Protein AF-A0AA35WPS7-F1 (afdb_monomer)

pLDDT: mean 70.86, std 24.48, range [28.06, 95.25]

InterPro domains:
  IPR002649 tRNA (guanine-N1-)-methyltransferase TrmD [PTHR46417] (1-77)
  IPR01600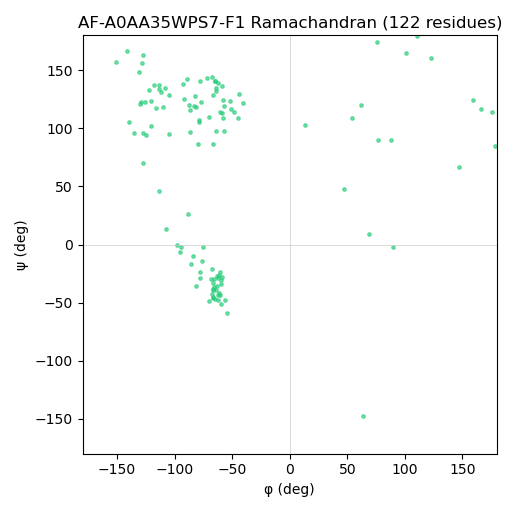9 tRNA methyltransferase TRMD/TRM10-type domain [PF01746] (1-74)
  IPR029026 tRNA (guanine-N1-)-methyltransferase, N-terminal [G3DSA:3.40.1280.10] (1-116)
  IPR029028 Alpha/beta knot methyltransferases [SSF75217] (1-77)

Organism: Geodia barretti (NCBI:txid519541)

Structure (mmCIF, N/CA/C/O backbone):
data_AF-A0AA35WPS7-F1
#
_entry.id   AF-A0AA35WPS7-F1
#
loop_
_atom_site.group_PDB
_atom_site.id
_atom_site.type_symbol
_atom_site.label_atom_id
_atom_site.label_alt_id
_atom_site.label_comp_id
_atom_site.label_asym_id
_atom_site.label_entity_id
_atom_site.label_seq_id
_atom_site.pdbx_PDB_ins_code
_atom_site.Cartn_x
_atom_site.Cartn_y
_atom_site.Cartn_z
_atom_site.occupancy
_atom_site.B_iso_or_equiv
_atom_site.auth_seq_id
_atom_site.auth_comp_id
_atom_site.auth_asym_id
_atom_site.auth_atom_id
_atom_site.pdbx_PDB_model_num
ATOM 1 N N . MET A 1 1 ? -14.347 9.547 10.199 1.00 84.25 1 MET A N 1
ATOM 2 C CA . MET A 1 1 ? -13.173 9.760 9.319 1.00 84.25 1 MET A CA 1
ATOM 3 C C . MET A 1 1 ? -12.760 8.416 8.733 1.00 84.25 1 MET A C 1
ATOM 5 O O . MET A 1 1 ? -12.781 7.440 9.474 1.00 84.25 1 MET A O 1
ATOM 9 N N . ARG A 1 2 ? -12.434 8.347 7.435 1.00 85.81 2 ARG A N 1
ATOM 10 C CA . ARG A 1 2 ? -11.969 7.123 6.756 1.00 85.81 2 ARG A CA 1
ATOM 11 C C . ARG A 1 2 ? -10.511 7.298 6.329 1.00 85.81 2 ARG A C 1
ATOM 13 O O . ARG A 1 2 ? -10.178 8.354 5.797 1.00 85.81 2 ARG A O 1
ATOM 20 N N . VAL A 1 3 ? -9.683 6.291 6.588 1.00 89.31 3 VAL A N 1
ATOM 21 C CA . VAL A 1 3 ? -8.262 6.244 6.228 1.00 89.31 3 VAL A CA 1
ATOM 22 C C . VAL A 1 3 ? -7.989 4.920 5.524 1.00 89.31 3 VAL A C 1
ATOM 24 O O . VAL A 1 3 ? -8.207 3.857 6.099 1.00 89.31 3 VAL A O 1
ATOM 27 N N . ASP A 1 4 ? -7.511 4.997 4.289 1.00 91.19 4 ASP A N 1
ATOM 28 C CA . ASP A 1 4 ? -7.099 3.847 3.488 1.00 91.19 4 ASP A CA 1
ATOM 29 C C . ASP A 1 4 ? -5.564 3.801 3.456 1.00 91.19 4 ASP A C 1
ATOM 31 O O . ASP A 1 4 ? -4.917 4.811 3.178 1.00 91.19 4 ASP A O 1
ATOM 35 N N . ILE A 1 5 ? -4.977 2.649 3.784 1.00 91.38 5 ILE A N 1
ATOM 36 C CA . ILE A 1 5 ? -3.523 2.455 3.856 1.00 91.38 5 ILE A CA 1
ATOM 37 C C . ILE A 1 5 ? -3.114 1.442 2.797 1.00 91.38 5 ILE A C 1
ATOM 39 O O . ILE A 1 5 ? -3.509 0.279 2.865 1.00 91.38 5 ILE A O 1
ATOM 43 N N . LEU A 1 6 ? -2.293 1.881 1.845 1.00 92.50 6 LEU A N 1
ATOM 44 C CA . LEU A 1 6 ? -1.684 1.023 0.833 1.00 92.50 6 LEU A CA 1
ATOM 45 C C . LEU A 1 6 ? -0.319 0.544 1.339 1.00 92.50 6 LEU A C 1
ATOM 47 O O . LEU A 1 6 ? 0.520 1.358 1.726 1.00 92.50 6 LEU A O 1
ATOM 51 N N . SER A 1 7 ? -0.092 -0.768 1.369 1.00 92.38 7 SER A N 1
ATOM 52 C CA . SER A 1 7 ? 1.175 -1.341 1.832 1.00 92.38 7 SER A CA 1
ATOM 53 C C . SER A 1 7 ? 1.485 -2.678 1.165 1.00 92.38 7 SER A C 1
ATOM 55 O O . SER A 1 7 ? 0.587 -3.393 0.734 1.00 92.38 7 SER A O 1
ATOM 57 N N . LEU A 1 8 ? 2.765 -3.050 1.129 1.00 91.25 8 LEU A N 1
ATOM 58 C CA . LEU A 1 8 ? 3.205 -4.403 0.770 1.00 91.25 8 LEU A CA 1
ATOM 59 C C . LEU A 1 8 ? 3.018 -5.402 1.920 1.00 91.25 8 LEU A C 1
ATOM 61 O O . LEU A 1 8 ? 2.892 -6.598 1.685 1.00 91.25 8 LEU A O 1
ATOM 65 N N . LEU A 1 9 ? 2.979 -4.918 3.166 1.00 90.31 9 LEU A N 1
ATOM 66 C CA . LEU A 1 9 ? 2.926 -5.741 4.375 1.00 90.31 9 LEU A CA 1
ATOM 67 C C . LEU A 1 9 ? 1.753 -5.304 5.265 1.00 90.31 9 LEU A C 1
ATOM 69 O O . LEU A 1 9 ? 1.956 -4.751 6.349 1.00 90.31 9 LEU A O 1
ATOM 73 N N . PRO A 1 10 ? 0.500 -5.554 4.845 1.00 89.81 10 PRO A N 1
ATOM 74 C CA . PRO A 1 10 ? -0.676 -5.116 5.597 1.00 89.81 10 PRO A CA 1
ATOM 75 C C . PRO A 1 10 ? -0.758 -5.735 7.003 1.00 89.81 10 PRO A C 1
ATOM 77 O O . PRO A 1 10 ? -1.328 -5.127 7.907 1.00 89.81 10 PRO A O 1
ATOM 80 N N . GLY A 1 11 ? -0.169 -6.921 7.209 1.00 89.38 11 GLY A N 1
ATOM 81 C CA . GLY A 1 11 ? -0.187 -7.627 8.494 1.00 89.38 11 GLY A CA 1
ATOM 82 C C . GLY A 1 11 ? 0.496 -6.868 9.635 1.00 89.38 11 GLY A C 1
ATOM 83 O O . GLY A 1 11 ? 0.059 -6.981 10.778 1.00 89.38 11 GLY A O 1
ATOM 84 N N . MET A 1 12 ? 1.493 -6.032 9.328 1.00 88.69 12 MET A N 1
ATOM 85 C CA . MET A 1 12 ? 2.236 -5.253 10.326 1.00 88.69 12 MET A CA 1
ATOM 86 C C . MET A 1 12 ? 1.347 -4.249 11.074 1.00 88.69 12 MET A C 1
ATOM 88 O O . MET A 1 12 ? 1.600 -3.910 12.226 1.00 88.69 12 MET A O 1
ATOM 92 N N . PHE A 1 13 ? 0.271 -3.784 10.441 1.00 89.00 13 PHE A N 1
ATOM 93 C CA . PHE A 1 13 ? -0.591 -2.762 11.025 1.00 89.00 13 PHE A CA 1
ATOM 94 C C . PHE A 1 13 ? -1.653 -3.314 11.978 1.00 89.00 13 PHE A C 1
ATOM 96 O O . PHE A 1 13 ? -2.307 -2.538 12.674 1.00 89.00 13 PHE A O 1
ATOM 103 N N . ARG A 1 14 ? -1.838 -4.638 12.032 1.00 85.94 14 ARG A N 1
ATOM 104 C CA . ARG A 1 14 ? -2.899 -5.260 12.831 1.00 85.94 14 ARG A CA 1
ATOM 105 C C . ARG A 1 14 ? -2.766 -4.913 14.313 1.00 85.94 14 ARG A C 1
ATOM 107 O O . ARG A 1 14 ? -3.701 -4.377 14.899 1.00 85.94 14 ARG A O 1
ATOM 114 N N . GLU A 1 15 ? -1.581 -5.119 14.880 1.00 87.75 15 GLU A N 1
ATOM 115 C CA . GLU A 1 15 ? -1.317 -4.822 16.292 1.00 87.75 15 GLU A CA 1
ATOM 116 C C . GLU A 1 15 ? -1.444 -3.323 16.593 1.00 87.75 15 GLU A C 1
ATOM 118 O O . GLU A 1 15 ? -2.042 -2.926 17.592 1.00 87.75 15 GLU A O 1
ATOM 123 N N . VAL A 1 16 ? -0.975 -2.465 15.682 1.00 88.31 16 VAL A N 1
ATOM 124 C CA . VAL A 1 16 ? -1.065 -1.004 15.835 1.00 88.31 16 VAL A CA 1
ATOM 125 C C . VAL A 1 16 ? -2.521 -0.536 15.955 1.00 88.31 16 VAL A C 1
ATOM 127 O O . VAL A 1 16 ? -2.811 0.414 16.685 1.00 88.31 16 VAL A O 1
ATOM 130 N N . PHE A 1 17 ? -3.462 -1.201 15.279 1.00 89.81 17 PHE A N 1
ATOM 131 C CA . PHE A 1 17 ? -4.879 -0.833 15.332 1.00 89.81 17 PHE A CA 1
ATOM 132 C C . PHE A 1 17 ? -5.654 -1.445 16.499 1.00 89.81 17 PHE A C 1
ATOM 134 O O . PHE A 1 17 ? -6.740 -0.948 16.816 1.00 89.81 17 PHE A O 1
ATOM 141 N N . ASP A 1 18 ? -5.112 -2.482 17.134 1.00 88.38 18 ASP A N 1
ATOM 142 C CA . ASP A 1 18 ? -5.761 -3.223 18.219 1.00 88.38 18 ASP A CA 1
ATOM 143 C C . ASP A 1 18 ? -5.360 -2.710 19.616 1.00 88.38 18 ASP A C 1
ATOM 145 O O . ASP A 1 18 ? -5.923 -3.125 20.639 1.00 88.38 18 ASP A O 1
ATOM 149 N N . HIS A 1 19 ? -4.463 -1.721 19.677 1.00 90.56 19 HIS A N 1
ATOM 150 C CA . HIS A 1 19 ? -3.988 -1.121 20.920 1.00 90.56 19 HIS A CA 1
ATOM 151 C C . HIS A 1 19 ? -4.107 0.415 20.947 1.00 90.56 19 HIS A C 1
ATOM 153 O O . HIS A 1 19 ? -4.306 1.099 19.941 1.00 90.56 19 HIS A O 1
ATOM 159 N N . GLY A 1 20 ? -4.032 0.971 22.159 1.00 91.62 20 GLY A N 1
ATOM 160 C CA . GLY A 1 20 ? -3.941 2.413 22.392 1.00 91.62 20 GLY A CA 1
ATOM 161 C C . GLY A 1 20 ? -5.154 3.240 21.944 1.00 91.62 20 GLY A C 1
ATOM 162 O O . GLY A 1 20 ? -6.312 2.818 22.022 1.00 91.62 20 GLY A O 1
ATOM 163 N N . ILE A 1 21 ? -4.872 4.475 21.520 1.00 91.12 21 ILE A N 1
ATOM 164 C CA . ILE A 1 21 ? -5.883 5.463 21.118 1.00 91.12 21 ILE A CA 1
ATOM 165 C C . ILE A 1 21 ? -6.600 5.075 19.821 1.00 91.12 21 ILE A C 1
ATOM 167 O O . ILE A 1 21 ? -7.784 5.373 19.663 1.00 91.12 21 ILE A O 1
ATOM 171 N N . VAL A 1 22 ? -5.917 4.356 18.925 1.00 91.31 22 VAL A N 1
ATOM 172 C CA . VAL A 1 22 ? -6.471 3.939 17.633 1.00 91.31 22 VAL A CA 1
ATOM 173 C C . VAL A 1 22 ? -7.601 2.933 17.835 1.00 91.31 22 VAL A C 1
ATOM 175 O O . VAL A 1 22 ? -8.688 3.127 17.288 1.00 91.31 22 VAL A O 1
ATOM 178 N N . ARG A 1 23 ? -7.410 1.933 18.709 1.00 92.06 23 ARG A N 1
ATOM 179 C CA . ARG A 1 23 ? -8.483 1.002 19.086 1.00 92.06 23 ARG A CA 1
ATOM 180 C C . ARG A 1 23 ? -9.702 1.729 19.642 1.00 92.06 23 ARG A C 1
ATOM 182 O O . ARG A 1 23 ? -10.822 1.450 19.219 1.00 92.06 23 ARG A O 1
ATOM 189 N N . ARG A 1 24 ? -9.500 2.669 20.571 1.00 91.69 24 ARG A N 1
ATOM 190 C CA . ARG A 1 24 ? -10.606 3.437 21.172 1.00 91.69 24 ARG A CA 1
ATOM 191 C C . ARG A 1 24 ? -11.362 4.247 20.115 1.00 91.69 24 ARG A C 1
ATOM 193 O O . ARG A 1 24 ? -12.587 4.246 20.119 1.00 91.69 24 ARG A O 1
ATOM 200 N N . ALA A 1 25 ? -10.652 4.879 19.180 1.00 91.31 25 ALA A N 1
ATOM 201 C CA . ALA A 1 25 ? -11.261 5.640 18.090 1.00 91.31 25 ALA A CA 1
ATOM 202 C C . ALA A 1 25 ? -12.059 4.758 17.109 1.00 91.31 25 ALA A C 1
ATOM 204 O O . ALA A 1 25 ? -13.121 5.179 16.644 1.00 91.31 25 ALA A O 1
ATOM 205 N N . ARG A 1 26 ? -11.586 3.534 16.828 1.00 89.81 26 ARG A N 1
ATOM 206 C CA . ARG A 1 26 ? -12.321 2.536 16.029 1.00 89.81 26 ARG A CA 1
ATOM 207 C C . ARG A 1 26 ? -13.580 2.054 16.749 1.00 89.81 26 ARG A C 1
ATOM 209 O O . ARG A 1 26 ? -14.648 2.036 16.148 1.00 89.81 26 ARG A O 1
ATOM 216 N N . GLN A 1 27 ? -13.473 1.724 18.038 1.00 89.75 27 GLN A N 1
ATOM 217 C CA . GLN A 1 27 ? -14.611 1.296 18.863 1.00 89.75 27 GLN A CA 1
ATOM 218 C C . GLN A 1 27 ? -15.672 2.393 19.011 1.00 89.75 27 GLN A C 1
ATOM 220 O O . GLN A 1 27 ? -16.862 2.101 19.000 1.00 89.75 27 GLN A O 1
ATOM 225 N N . ALA A 1 28 ? -15.251 3.656 19.092 1.00 90.38 28 ALA A N 1
ATOM 226 C CA . ALA A 1 28 ? -16.147 4.808 19.120 1.00 90.38 28 ALA A CA 1
ATOM 227 C C . ALA A 1 28 ? -16.765 5.149 17.745 1.00 90.38 28 ALA A C 1
ATOM 229 O O . ALA A 1 28 ? -17.523 6.109 17.644 1.00 90.38 28 ALA A O 1
ATOM 230 N N . GLY A 1 29 ? -16.416 4.425 16.672 1.00 87.50 29 GLY A N 1
ATOM 231 C CA . GLY A 1 29 ? -16.924 4.676 15.317 1.00 87.50 29 GLY A CA 1
ATOM 232 C C . GLY A 1 29 ? -16.427 5.978 14.676 1.00 87.50 29 GLY A C 1
ATOM 233 O O . GLY A 1 29 ? -16.894 6.366 13.606 1.00 87.50 29 GLY A O 1
ATOM 234 N N . LEU A 1 30 ? -15.467 6.665 15.301 1.00 87.31 30 LEU A N 1
ATOM 235 C CA . LEU A 1 30 ? -14.923 7.935 14.810 1.00 87.31 30 LEU A CA 1
ATOM 236 C C . LEU A 1 30 ? -13.929 7.722 13.660 1.00 87.31 30 LEU A C 1
ATOM 238 O O . LEU A 1 30 ? -13.784 8.584 12.784 1.00 87.31 30 LEU A O 1
ATOM 242 N N . LEU A 1 31 ? -13.262 6.565 13.654 1.00 89.00 31 LEU A N 1
ATOM 243 C CA . LEU A 1 31 ? -12.194 6.222 12.725 1.00 89.00 31 LEU A CA 1
ATOM 244 C C . LEU A 1 31 ? -12.439 4.858 12.073 1.00 89.00 31 LEU A C 1
ATOM 246 O O . LEU A 1 31 ? -12.511 3.838 12.754 1.00 89.00 31 LEU A O 1
ATOM 250 N N . HIS A 1 32 ? -12.496 4.845 10.744 1.00 88.94 32 HIS A N 1
ATOM 251 C CA . HIS A 1 32 ? -12.499 3.630 9.940 1.00 88.94 32 HIS A CA 1
ATOM 252 C C . HIS A 1 32 ? -11.170 3.527 9.199 1.00 88.94 32 HIS A C 1
ATOM 254 O O . HIS A 1 32 ? -10.840 4.412 8.410 1.00 88.94 32 HIS A O 1
ATOM 260 N N . ILE A 1 33 ? -10.417 2.462 9.474 1.00 90.06 33 ILE A N 1
ATOM 261 C CA . ILE A 1 33 ? -9.154 2.165 8.797 1.00 90.06 33 ILE A CA 1
ATOM 262 C C . ILE A 1 33 ? -9.349 0.915 7.947 1.00 90.06 33 ILE A C 1
ATOM 264 O O . ILE A 1 33 ? -9.870 -0.080 8.455 1.00 90.06 33 ILE A O 1
ATOM 268 N N . GLU A 1 34 ? -8.939 0.982 6.687 1.00 89.38 34 GLU A N 1
ATOM 269 C CA . GLU A 1 34 ? -8.851 -0.159 5.777 1.00 89.38 34 GLU A CA 1
ATOM 270 C C . GLU A 1 34 ? -7.408 -0.282 5.274 1.00 89.38 34 GLU A C 1
ATOM 272 O O . GLU A 1 34 ? -6.783 0.712 4.899 1.00 89.38 34 GLU A O 1
ATOM 277 N N . THR A 1 35 ? -6.864 -1.498 5.305 1.00 91.50 35 THR A N 1
ATOM 278 C CA . THR A 1 35 ? -5.526 -1.809 4.795 1.00 91.50 35 THR A CA 1
ATOM 279 C C . THR A 1 35 ? -5.626 -2.618 3.517 1.00 91.50 35 THR A C 1
ATOM 281 O O . THR A 1 35 ? -6.368 -3.593 3.426 1.00 91.50 35 THR A O 1
ATOM 284 N N . HIS A 1 36 ? -4.827 -2.215 2.542 1.00 91.50 36 HIS A N 1
ATOM 285 C CA . HIS A 1 36 ? -4.869 -2.696 1.173 1.00 91.50 36 HIS A CA 1
ATOM 286 C C . HIS A 1 36 ? -3.479 -3.196 0.785 1.00 91.50 36 HIS A C 1
ATOM 288 O O . HIS A 1 36 ? -2.499 -2.453 0.882 1.00 91.50 36 HIS A O 1
ATOM 294 N N . ALA A 1 37 ? -3.388 -4.461 0.374 1.00 91.88 37 ALA A N 1
ATOM 295 C CA . ALA A 1 37 ? -2.134 -5.067 -0.063 1.00 91.88 37 ALA A CA 1
ATOM 296 C C . ALA A 1 37 ? -1.847 -4.692 -1.521 1.00 91.88 37 ALA A C 1
ATOM 298 O O . ALA A 1 37 ? -2.623 -5.064 -2.397 1.00 91.88 37 ALA A O 1
ATOM 299 N N . LEU A 1 38 ? -0.737 -4.002 -1.798 1.00 90.75 38 LEU A N 1
ATOM 300 C CA . LEU A 1 38 ? -0.384 -3.578 -3.164 1.00 90.75 38 LEU A CA 1
ATOM 301 C C . LEU A 1 38 ? -0.237 -4.758 -4.141 1.00 90.75 38 LEU A C 1
ATOM 303 O O . LEU A 1 38 ? -0.518 -4.613 -5.325 1.00 90.75 38 LEU A O 1
ATOM 307 N N . THR A 1 39 ? 0.130 -5.937 -3.637 1.00 88.31 39 THR A N 1
ATOM 308 C CA . THR A 1 39 ? 0.262 -7.176 -4.419 1.00 88.31 39 THR A CA 1
ATOM 309 C C . THR A 1 39 ? -1.045 -7.609 -5.088 1.00 88.31 39 THR A C 1
ATOM 311 O O . THR A 1 39 ?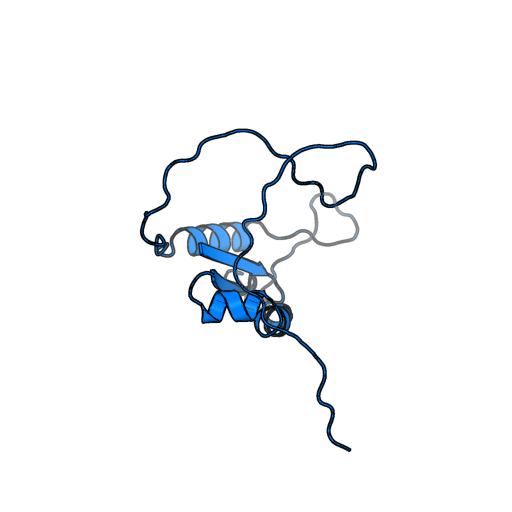 -1.009 -8.272 -6.120 1.00 88.31 39 THR A O 1
ATOM 314 N N . ASN A 1 40 ? -2.204 -7.191 -4.571 1.00 89.00 40 ASN A N 1
ATOM 315 C CA . ASN A 1 40 ? -3.505 -7.540 -5.149 1.00 89.00 40 ASN A CA 1
ATOM 316 C C . ASN A 1 40 ? -3.755 -6.902 -6.526 1.00 89.00 40 ASN A C 1
ATOM 318 O O . ASN A 1 40 ? -4.593 -7.403 -7.269 1.00 89.00 40 ASN A O 1
ATOM 322 N N . TRP A 1 41 ? -3.046 -5.817 -6.847 1.00 90.38 41 TRP A N 1
ATOM 323 C CA . TRP A 1 41 ? -3.153 -5.078 -8.113 1.00 90.38 41 TRP A CA 1
ATOM 324 C C . TRP A 1 41 ? -1.938 -5.291 -9.017 1.00 90.38 41 TRP A C 1
ATOM 326 O O . TRP A 1 41 ? -1.703 -4.546 -9.959 1.00 90.38 41 TRP A O 1
ATOM 336 N N . THR A 1 42 ? -1.109 -6.284 -8.700 1.00 88.88 42 THR A N 1
ATOM 337 C CA . THR A 1 42 ? 0.038 -6.632 -9.540 1.00 88.88 42 THR A CA 1
ATOM 338 C C . THR A 1 42 ? -0.349 -7.724 -10.525 1.00 88.88 42 THR A C 1
ATOM 340 O O . THR A 1 42 ? -1.019 -8.696 -10.172 1.00 88.88 42 THR A O 1
ATOM 343 N N . GLU A 1 43 ? 0.105 -7.585 -11.765 1.00 82.94 43 GLU A N 1
ATOM 344 C CA . GLU A 1 43 ? -0.112 -8.586 -12.803 1.00 82.94 43 GLU A CA 1
ATOM 345 C C . GLU A 1 43 ? 1.013 -9.635 -12.805 1.00 82.94 43 GLU A C 1
ATOM 347 O O . GLU A 1 43 ? 2.195 -9.337 -12.609 1.00 82.94 43 GLU A O 1
ATOM 352 N N . GLY A 1 44 ? 0.645 -10.894 -13.054 1.00 80.00 44 GLY A N 1
ATOM 353 C CA . GLY A 1 44 ? 1.581 -12.008 -13.208 1.00 80.00 44 GLY A CA 1
ATOM 354 C C . GLY A 1 44 ? 1.732 -12.913 -11.980 1.00 80.00 44 GLY A C 1
ATOM 355 O O . GLY A 1 44 ? 1.354 -12.596 -10.856 1.00 80.00 44 GLY A O 1
ATOM 356 N N . ARG A 1 45 ? 2.319 -14.095 -12.205 1.00 82.56 45 ARG A N 1
ATOM 357 C CA . ARG A 1 45 ? 2.387 -15.193 -11.219 1.00 82.56 45 ARG A CA 1
ATOM 358 C C . ARG A 1 45 ? 3.106 -14.828 -9.915 1.00 82.56 45 ARG A C 1
ATOM 360 O O . ARG A 1 45 ? 2.802 -15.402 -8.876 1.00 82.56 45 ARG A O 1
ATOM 367 N N . PHE A 1 46 ? 4.080 -13.925 -9.985 1.00 84.25 46 PHE A N 1
ATOM 368 C CA . PHE A 1 46 ? 4.956 -13.591 -8.859 1.00 84.25 46 PHE A CA 1
ATOM 369 C C . PHE A 1 46 ? 4.532 -12.338 -8.089 1.00 84.25 46 PHE A C 1
ATOM 371 O O . PHE A 1 46 ? 5.216 -11.989 -7.136 1.00 84.25 46 PHE A O 1
ATOM 378 N N . GLN A 1 47 ? 3.447 -11.672 -8.503 1.00 86.25 47 GLN A N 1
ATOM 379 C CA . GLN A 1 47 ? 2.895 -10.489 -7.835 1.00 86.25 47 GLN A CA 1
ATOM 380 C C . GLN A 1 47 ? 3.952 -9.423 -7.468 1.00 86.25 47 G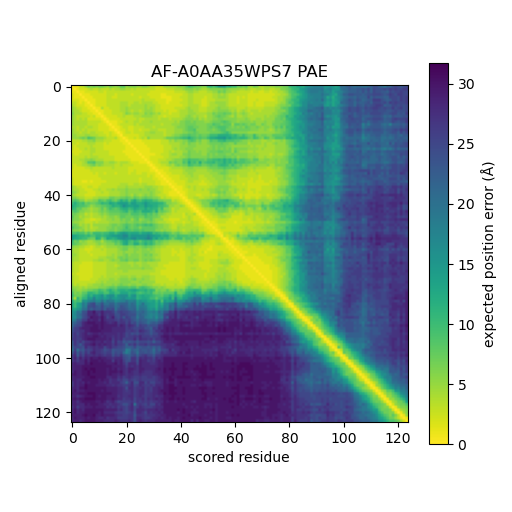LN A C 1
ATOM 382 O O . GLN A 1 47 ? 4.034 -8.957 -6.329 1.00 86.25 47 GLN A O 1
ATOM 387 N N . ARG A 1 48 ? 4.826 -9.079 -8.427 1.00 87.00 48 ARG A N 1
ATOM 388 C CA . ARG A 1 48 ? 5.926 -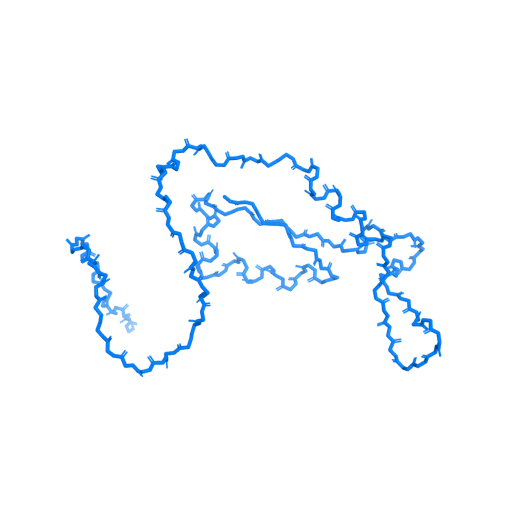8.130 -8.191 1.00 87.00 48 ARG A CA 1
ATOM 389 C C . ARG A 1 48 ? 5.400 -6.702 -8.188 1.00 87.00 48 ARG A C 1
ATOM 391 O O . ARG A 1 48 ? 4.828 -6.253 -9.179 1.00 87.00 48 ARG A O 1
ATOM 398 N N . ALA A 1 49 ? 5.637 -5.995 -7.090 1.00 88.31 49 ALA A N 1
ATOM 399 C CA . ALA A 1 49 ? 5.267 -4.590 -6.936 1.00 88.31 49 ALA A CA 1
ATOM 400 C C . ALA A 1 49 ? 6.418 -3.624 -7.266 1.00 88.31 49 ALA A C 1
ATOM 402 O O . ALA A 1 49 ? 6.217 -2.412 -7.299 1.00 88.31 49 ALA A O 1
ATOM 403 N N . ASP A 1 50 ? 7.615 -4.146 -7.506 1.00 91.56 50 ASP A N 1
ATOM 404 C CA . ASP A 1 50 ? 8.846 -3.412 -7.754 1.00 91.56 50 ASP A CA 1
ATOM 405 C C . ASP A 1 50 ? 9.546 -3.894 -9.036 1.00 91.56 50 ASP A C 1
ATOM 407 O O . ASP A 1 50 ? 9.320 -5.005 -9.525 1.00 91.56 50 ASP A O 1
ATOM 411 N N . ASP A 1 51 ? 10.359 -3.022 -9.624 1.00 91.50 51 ASP A N 1
ATOM 412 C CA . ASP A 1 51 ? 11.166 -3.292 -10.810 1.00 91.50 51 ASP A CA 1
ATOM 413 C C . ASP A 1 51 ? 12.546 -2.632 -10.730 1.00 91.50 51 ASP A C 1
ATOM 415 O O . ASP A 1 51 ? 12.800 -1.776 -9.881 1.00 91.50 51 ASP A O 1
ATOM 419 N N . ALA A 1 52 ? 13.449 -3.033 -11.618 1.00 93.25 52 ALA A N 1
ATOM 420 C CA . ALA A 1 52 ? 14.767 -2.432 -11.720 1.00 93.25 52 ALA A CA 1
ATOM 421 C C . ALA A 1 52 ? 14.669 -0.959 -12.173 1.00 93.25 52 ALA A C 1
ATOM 423 O O . ALA A 1 52 ? 13.871 -0.631 -13.057 1.00 93.25 52 ALA A O 1
ATOM 424 N N . PRO A 1 53 ? 15.489 -0.054 -11.610 1.00 95.25 53 PRO A N 1
ATOM 425 C CA . PRO A 1 53 ? 15.538 1.332 -12.056 1.00 95.25 53 PRO A CA 1
ATOM 426 C C . PRO A 1 53 ? 16.056 1.440 -13.496 1.00 95.25 53 PRO A 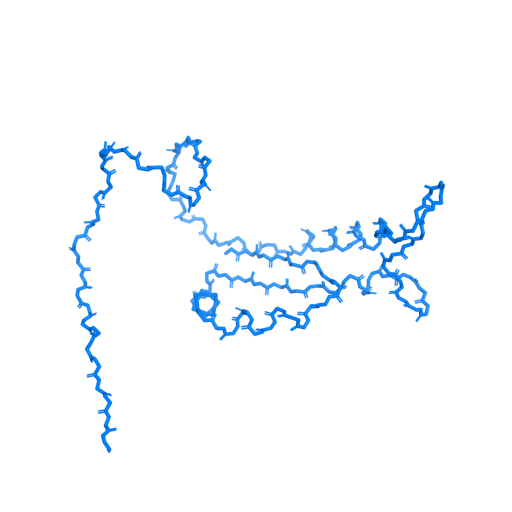C 1
ATOM 428 O O . PRO A 1 53 ? 17.023 0.781 -13.892 1.00 95.25 53 PRO A O 1
ATOM 431 N N . TYR A 1 54 ? 15.456 2.345 -14.271 1.00 91.38 54 TYR A N 1
ATOM 432 C CA . TYR A 1 54 ? 15.995 2.731 -15.573 1.00 91.38 54 TYR A CA 1
ATOM 433 C C . TYR A 1 54 ? 17.377 3.379 -15.412 1.00 91.38 54 TYR A C 1
ATOM 435 O O . TYR A 1 54 ? 17.592 4.180 -14.507 1.00 91.38 54 TYR A O 1
ATOM 443 N N . GLY A 1 55 ? 18.312 3.044 -16.306 1.00 93.31 55 GLY A N 1
ATOM 444 C CA . GLY A 1 55 ? 19.699 3.529 -16.244 1.00 93.31 55 GLY A CA 1
ATOM 445 C C . GLY A 1 55 ? 20.651 2.647 -15.426 1.00 93.31 55 GLY A C 1
ATOM 446 O O . GLY A 1 55 ? 21.851 2.912 -15.410 1.00 93.31 55 GLY A O 1
ATOM 447 N N . GLY A 1 56 ? 20.145 1.570 -14.816 1.00 90.69 56 GLY A N 1
ATOM 448 C CA . GLY A 1 56 ? 20.942 0.663 -13.994 1.00 90.69 56 GLY A CA 1
ATOM 449 C C . GLY A 1 56 ? 21.278 1.240 -12.615 1.00 90.69 56 GLY A C 1
ATOM 450 O O . GLY A 1 56 ? 20.972 2.386 -12.298 1.00 90.69 56 GLY A O 1
ATOM 451 N N . GLY A 1 57 ? 21.893 0.413 -11.772 1.00 92.56 57 GLY A N 1
ATOM 452 C CA . GLY A 1 57 ? 22.219 0.750 -10.386 1.00 92.56 57 GLY A CA 1
ATOM 453 C C . GLY A 1 57 ? 21.609 -0.235 -9.386 1.00 92.56 57 GLY A C 1
ATOM 454 O O . GLY A 1 57 ? 20.697 -0.988 -9.729 1.00 92.56 57 GLY A O 1
ATOM 455 N N . PRO A 1 58 ? 22.142 -0.286 -8.156 1.00 93.38 58 PRO A N 1
ATOM 456 C CA . PRO A 1 58 ? 21.628 -1.176 -7.128 1.00 93.38 58 PRO A CA 1
ATOM 457 C C . PRO A 1 58 ? 20.270 -0.688 -6.607 1.00 93.38 58 PRO A C 1
ATOM 459 O O . PRO A 1 58 ? 20.060 0.509 -6.413 1.00 93.38 58 PRO A O 1
ATOM 462 N N . GLY A 1 59 ? 19.379 -1.632 -6.311 1.00 92.69 59 GLY A N 1
ATOM 463 C CA . GLY A 1 59 ? 18.072 -1.363 -5.714 1.00 92.69 59 GLY A CA 1
ATOM 464 C C . GLY A 1 59 ? 16.904 -1.617 -6.661 1.00 92.69 59 GLY A C 1
ATOM 465 O O . GLY A 1 59 ? 17.081 -2.027 -7.805 1.00 92.69 59 GLY A O 1
ATOM 466 N N . MET A 1 60 ? 15.703 -1.389 -6.137 1.00 94.19 60 MET A N 1
ATOM 467 C CA . MET A 1 60 ? 14.432 -1.615 -6.820 1.00 94.19 60 MET A CA 1
ATOM 468 C C . MET A 1 60 ? 13.549 -0.374 -6.668 1.00 94.19 60 MET A C 1
ATOM 470 O O . MET A 1 60 ? 13.617 0.328 -5.656 1.00 94.19 60 MET A O 1
ATOM 474 N N . VAL A 1 61 ? 12.717 -0.104 -7.667 1.00 93.56 61 VAL A N 1
ATOM 475 C CA . VAL A 1 61 ? 11.775 1.017 -7.722 1.00 93.56 61 VAL A CA 1
ATOM 476 C C . VAL A 1 61 ? 10.360 0.464 -7.792 1.00 93.56 61 VAL A C 1
ATOM 478 O O . VAL A 1 61 ? 10.095 -0.494 -8.509 1.00 93.56 61 VAL A O 1
ATOM 481 N N . MET A 1 62 ? 9.432 1.060 -7.045 1.00 92.81 62 MET A N 1
ATOM 482 C CA . MET A 1 62 ? 8.034 0.632 -7.071 1.00 92.81 62 MET A CA 1
ATOM 483 C C . MET A 1 62 ? 7.415 0.865 -8.455 1.00 92.81 62 MET A C 1
ATOM 485 O O . MET A 1 62 ? 7.565 1.941 -9.036 1.00 92.81 62 MET A O 1
ATOM 489 N N . ARG A 1 63 ? 6.695 -0.140 -8.956 1.00 91.56 63 ARG A N 1
ATOM 490 C CA . ARG A 1 63 ? 5.945 -0.069 -10.212 1.00 91.56 63 ARG A CA 1
ATOM 491 C C . ARG A 1 63 ? 4.777 0.903 -10.088 1.00 91.56 63 ARG A C 1
ATOM 493 O O . ARG A 1 63 ? 4.140 0.996 -9.036 1.00 91.56 63 ARG A O 1
ATOM 500 N N . VAL A 1 64 ? 4.487 1.619 -11.170 1.00 92.75 64 VAL A N 1
ATOM 501 C CA . VAL A 1 64 ? 3.456 2.668 -11.177 1.00 92.75 64 VAL A CA 1
ATOM 502 C C . VAL A 1 64 ? 2.065 2.062 -11.347 1.00 92.75 64 VAL A C 1
ATOM 504 O O . VAL A 1 64 ? 1.116 2.523 -10.721 1.00 92.75 64 VAL A O 1
ATOM 507 N N . GLU A 1 65 ? 1.952 1.001 -12.135 1.00 90.50 65 GLU A N 1
ATOM 508 C CA . GLU A 1 65 ? 0.710 0.314 -12.486 1.00 90.50 65 GLU A CA 1
ATOM 509 C C . GLU A 1 65 ? -0.093 -0.136 -11.249 1.00 90.50 65 GLU A C 1
ATOM 511 O O . GLU A 1 65 ? -1.206 0.368 -11.063 1.00 90.50 65 GLU A O 1
ATOM 516 N N . PRO A 1 66 ? 0.452 -0.971 -10.332 1.00 92.44 66 PRO A N 1
ATOM 517 C CA . PRO A 1 66 ? -0.288 -1.399 -9.143 1.00 92.44 66 PRO A CA 1
ATOM 518 C C . PRO A 1 66 ? -0.589 -0.238 -8.188 1.00 92.44 66 PRO A C 1
ATOM 520 O O . PRO A 1 66 ? -1.591 -0.261 -7.472 1.00 92.44 66 PRO A O 1
ATOM 523 N N . LEU A 1 67 ? 0.271 0.786 -8.155 1.00 91.69 67 LEU A N 1
ATOM 524 C CA . LEU A 1 67 ? 0.099 1.937 -7.275 1.00 91.69 67 LEU A CA 1
ATOM 525 C C . LEU A 1 67 ? -1.085 2.798 -7.722 1.00 91.69 67 LEU A C 1
ATOM 527 O O . LEU A 1 67 ? -1.933 3.152 -6.902 1.00 91.69 67 LEU A O 1
ATOM 531 N N . VAL A 1 68 ? -1.153 3.118 -9.015 1.00 93.06 68 VAL A N 1
ATOM 532 C CA . VAL A 1 68 ? -2.250 3.901 -9.591 1.00 93.06 68 VAL A CA 1
ATOM 533 C C . VAL A 1 68 ? -3.564 3.149 -9.428 1.00 93.06 68 VAL A C 1
ATOM 535 O O . VAL A 1 68 ? -4.527 3.719 -8.914 1.00 93.06 68 VAL A O 1
ATOM 538 N N . GLU A 1 69 ? -3.600 1.860 -9.765 1.00 91.50 69 GLU A N 1
ATOM 539 C CA . GLU A 1 69 ? -4.824 1.068 -9.652 1.00 91.50 69 GLU A CA 1
ATOM 540 C C . GLU A 1 69 ? -5.337 1.000 -8.203 1.00 91.50 69 GLU A C 1
ATOM 542 O O . GLU A 1 69 ? -6.527 1.224 -7.943 1.00 91.50 69 GLU A O 1
ATOM 547 N N . ALA A 1 70 ? -4.440 0.786 -7.236 1.00 91.62 70 ALA A N 1
ATOM 548 C CA . ALA A 1 70 ? -4.780 0.764 -5.817 1.00 91.62 70 ALA A CA 1
ATOM 549 C C . ALA A 1 70 ? -5.332 2.113 -5.321 1.00 91.62 70 ALA A C 1
ATOM 551 O O . ALA A 1 70 ? -6.329 2.162 -4.587 1.00 91.62 70 ALA A O 1
ATOM 552 N N . VAL A 1 71 ? -4.715 3.227 -5.728 1.00 91.38 71 VAL A N 1
ATOM 553 C CA .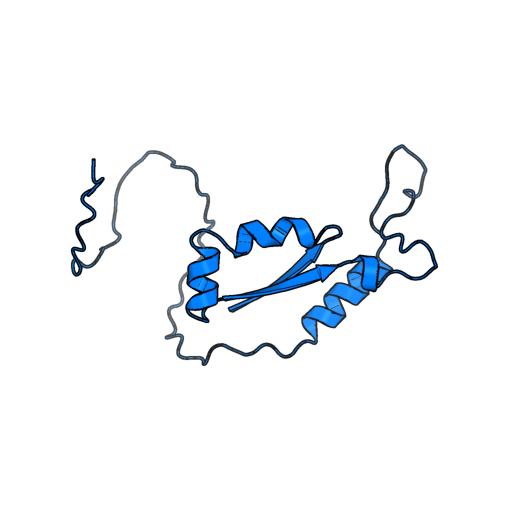 VAL A 1 71 ? -5.171 4.579 -5.368 1.00 91.38 71 VAL A CA 1
ATOM 554 C C . VAL A 1 71 ? -6.538 4.864 -5.976 1.00 91.38 71 VAL A C 1
ATOM 556 O O . VAL A 1 71 ? -7.444 5.320 -5.278 1.00 91.38 71 VAL A O 1
ATOM 559 N N . GLU A 1 72 ? -6.739 4.560 -7.253 1.00 91.75 72 GLU A N 1
ATOM 560 C CA . GLU A 1 72 ? -8.025 4.820 -7.884 1.00 91.75 72 GLU A CA 1
ATOM 561 C C . GLU A 1 72 ? -9.140 3.948 -7.297 1.00 91.75 72 GLU A C 1
ATOM 563 O O . GLU A 1 72 ? -10.269 4.409 -7.098 1.00 91.75 72 GLU A O 1
ATOM 568 N N . ARG A 1 73 ? -8.851 2.674 -7.000 1.00 88.50 73 ARG A N 1
ATOM 569 C CA . ARG A 1 73 ? -9.836 1.761 -6.415 1.00 88.50 73 ARG A CA 1
ATOM 570 C C . ARG A 1 73 ? -10.213 2.175 -4.997 1.00 88.50 73 ARG A C 1
ATOM 572 O O . ARG A 1 73 ? -11.401 2.171 -4.675 1.00 88.50 73 ARG A O 1
ATOM 579 N N . SER A 1 74 ? -9.240 2.575 -4.181 1.00 86.62 74 SER A N 1
ATOM 580 C CA . SER A 1 74 ? -9.504 3.081 -2.828 1.00 86.62 74 SER A CA 1
ATOM 581 C C . SER A 1 74 ? -10.259 4.415 -2.851 1.00 86.62 74 SER A C 1
ATOM 583 O O . SER A 1 74 ? -11.201 4.601 -2.081 1.00 86.62 74 SER A O 1
ATOM 585 N N . ALA A 1 75 ? -9.944 5.311 -3.792 1.00 82.25 75 ALA A N 1
ATOM 586 C CA . ALA A 1 75 ? -10.631 6.593 -3.941 1.00 82.25 75 ALA A CA 1
ATOM 587 C C . ALA A 1 75 ? -12.100 6.462 -4.380 1.00 82.25 75 ALA A C 1
ATOM 589 O O . ALA A 1 75 ? -12.925 7.283 -3.970 1.00 82.25 75 ALA A O 1
ATOM 590 N N . ARG A 1 76 ? -12.429 5.443 -5.188 1.00 79.31 76 ARG A N 1
ATOM 591 C CA . ARG A 1 76 ? -13.796 5.145 -5.658 1.00 79.31 76 ARG A CA 1
ATOM 592 C C . ARG A 1 76 ? -14.688 4.495 -4.595 1.00 79.31 76 ARG A C 1
ATOM 594 O O . ARG A 1 76 ? -15.903 4.454 -4.779 1.00 79.31 76 ARG A O 1
ATOM 601 N N . SER A 1 77 ? -14.124 3.994 -3.495 1.00 71.06 77 SER A N 1
ATOM 602 C CA . SER A 1 77 ? -14.918 3.420 -2.406 1.00 71.06 77 SER A CA 1
ATOM 603 C C . SER A 1 77 ? -15.810 4.497 -1.764 1.00 71.06 77 SER A C 1
ATOM 605 O O . SER A 1 77 ? -15.321 5.595 -1.468 1.00 71.06 77 SER A O 1
ATOM 607 N N . PRO A 1 78 ? -17.116 4.240 -1.545 1.00 65.69 78 PRO A N 1
ATOM 608 C CA . PRO A 1 78 ? -18.029 5.238 -1.008 1.00 65.69 78 PRO A CA 1
ATOM 609 C C . PRO A 1 78 ? -17.542 5.732 0.357 1.00 65.69 78 PRO A C 1
ATOM 611 O O . PRO A 1 78 ? -17.535 5.011 1.359 1.00 65.69 78 PRO A O 1
ATOM 614 N N . ARG A 1 79 ? -17.151 7.008 0.415 1.00 62.47 79 ARG A N 1
ATOM 615 C CA . ARG A 1 79 ? -16.825 7.666 1.679 1.00 62.47 79 ARG A CA 1
ATOM 616 C C . ARG A 1 79 ? -18.130 7.841 2.441 1.00 62.47 79 ARG A C 1
ATOM 618 O O . ARG A 1 79 ? -18.951 8.675 2.073 1.00 62.47 79 ARG A O 1
ATOM 625 N N . LYS A 1 80 ? -18.320 7.096 3.533 1.00 52.84 80 LYS A N 1
ATOM 626 C CA . LYS A 1 80 ? -19.332 7.473 4.524 1.00 52.84 80 LYS A CA 1
ATOM 627 C C . LYS A 1 80 ? -18.891 8.806 5.119 1.00 52.84 80 LYS A C 1
ATOM 629 O O . LYS A 1 80 ? -17.998 8.846 5.968 1.00 52.84 80 LYS A O 1
ATOM 634 N N . SER A 1 81 ? -19.453 9.903 4.620 1.00 48.91 81 SER A N 1
ATOM 635 C CA . SER A 1 81 ? -19.290 11.209 5.241 1.00 48.91 81 SER A CA 1
ATOM 636 C C . SER A 1 81 ? -19.789 11.079 6.681 1.00 48.91 81 SER A C 1
ATOM 638 O O . SER A 1 81 ? -20.956 10.718 6.866 1.00 48.91 81 SER A O 1
ATOM 640 N N . PRO A 1 82 ? -18.953 11.315 7.710 1.00 48.66 82 PRO A N 1
ATOM 641 C CA . PRO A 1 82 ? -19.501 11.500 9.042 1.00 48.66 82 PRO A CA 1
ATOM 642 C C . PRO A 1 82 ? -20.464 12.681 8.925 1.00 48.66 82 PRO A C 1
ATOM 644 O O . PRO A 1 82 ? -20.073 13.717 8.382 1.00 48.66 82 PRO A O 1
ATOM 647 N N . GLY A 1 83 ? -21.724 12.474 9.320 1.00 44.88 83 GLY A N 1
ATOM 648 C CA . GLY A 1 83 ? -22.786 13.469 9.212 1.00 44.88 83 GLY A CA 1
ATOM 649 C C . GLY A 1 83 ? -22.249 14.846 9.573 1.00 44.88 83 GLY A C 1
ATOM 650 O O . GLY A 1 83 ? -21.653 15.041 10.633 1.00 44.88 83 GLY A O 1
ATOM 651 N N . SER A 1 84 ? -22.366 15.773 8.630 1.00 48.62 84 SER A N 1
ATOM 652 C CA . SER A 1 84 ? -21.882 17.134 8.753 1.00 48.62 84 SER A CA 1
ATOM 653 C C . SER A 1 84 ? -22.684 17.869 9.822 1.00 48.62 84 SER A C 1
ATOM 655 O O . SER A 1 84 ? -23.644 18.571 9.526 1.00 48.62 84 SER A O 1
ATOM 657 N N . SER A 1 85 ? -22.257 17.746 11.070 1.00 39.97 85 SER A N 1
ATOM 658 C CA . SER A 1 85 ? -22.469 18.766 12.090 1.00 39.97 85 SER A CA 1
ATOM 659 C C . SER A 1 85 ? -21.113 19.357 12.477 1.00 39.97 85 SER A C 1
ATOM 661 O O . SER A 1 85 ? -20.769 19.463 13.650 1.00 39.97 85 SER A O 1
ATOM 663 N N . CYS A 1 86 ? -20.283 19.692 11.484 1.00 33.41 86 CYS A N 1
ATOM 664 C CA . CYS A 1 86 ? -19.097 20.496 11.740 1.00 33.41 86 CYS A CA 1
ATOM 665 C C . CYS A 1 86 ? -19.517 21.961 11.663 1.00 33.41 86 CYS A C 1
ATOM 667 O O . CYS A 1 86 ? -19.651 22.538 10.582 1.00 33.41 86 CYS A O 1
ATOM 669 N N . SER A 1 87 ? -19.778 22.541 12.833 1.00 40.09 87 SER A N 1
ATOM 670 C CA . SER A 1 87 ? -19.861 23.983 13.013 1.00 40.09 87 SER A CA 1
ATOM 671 C C . SER A 1 87 ? -18.610 24.615 12.409 1.00 40.09 87 SER A C 1
ATOM 673 O O . SER A 1 87 ? -17.494 24.356 12.868 1.00 40.09 87 SER A O 1
ATOM 675 N N . ARG A 1 88 ? -18.813 25.429 11.374 1.00 35.38 88 ARG A N 1
ATOM 676 C CA . ARG A 1 88 ? -17.807 26.301 10.772 1.00 35.38 88 ARG A CA 1
ATOM 677 C C . ARG A 1 88 ? -17.031 27.017 11.883 1.00 35.38 88 ARG A C 1
ATOM 679 O O . ARG A 1 88 ? -17.557 27.917 12.527 1.00 35.38 88 ARG A O 1
ATOM 686 N N . ARG A 1 89 ? -15.771 26.643 12.083 1.00 36.31 89 ARG A N 1
ATOM 687 C CA . ARG A 1 89 ? -14.755 27.566 12.583 1.00 36.31 89 ARG A CA 1
ATOM 688 C C . ARG A 1 89 ? -13.582 27.515 11.625 1.00 3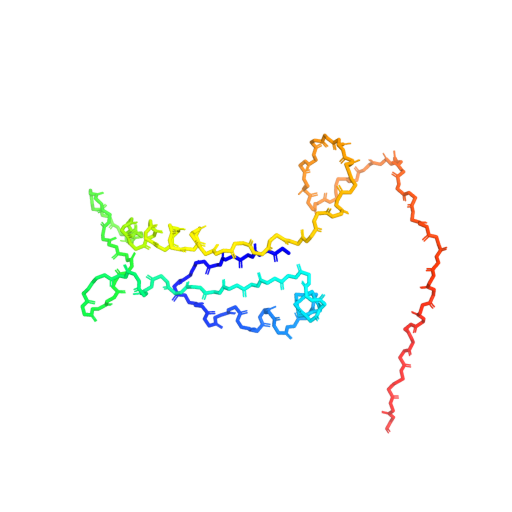6.31 89 ARG A C 1
ATOM 690 O O . ARG A 1 89 ? -12.763 26.604 11.656 1.00 36.31 89 ARG A O 1
ATOM 697 N N . ALA A 1 90 ? -13.601 28.483 10.717 1.00 39.66 90 ALA A N 1
ATOM 698 C CA . ALA A 1 90 ? -12.416 28.945 10.029 1.00 39.66 90 ALA A CA 1
ATOM 699 C C . ALA A 1 90 ? -11.415 29.452 11.075 1.00 39.66 90 ALA A C 1
ATOM 701 O O . ALA A 1 90 ? -11.828 30.135 12.011 1.00 39.66 90 ALA A O 1
ATOM 702 N N . ALA A 1 91 ? -10.145 29.096 10.919 1.00 36.75 91 ALA A N 1
ATOM 703 C CA . ALA A 1 91 ? -9.028 30.038 10.947 1.00 36.75 91 ALA A CA 1
ATOM 704 C C . ALA A 1 91 ? -7.714 29.253 10.831 1.00 36.75 91 ALA A C 1
ATOM 706 O O . ALA A 1 91 ? -7.378 28.442 11.687 1.00 36.75 91 ALA A O 1
ATOM 707 N N . GLU A 1 92 ? -7.050 29.497 9.703 1.00 41.22 92 GLU A N 1
ATOM 708 C CA . GLU A 1 92 ? -5.629 29.834 9.587 1.00 41.22 92 GLU A CA 1
ATOM 709 C C . GLU A 1 92 ? -4.557 28.838 10.062 1.00 41.22 92 GLU A C 1
ATOM 711 O O . GLU A 1 92 ? -4.434 28.467 11.225 1.00 41.22 92 GLU A O 1
ATOM 716 N N . GLY A 1 93 ? -3.736 28.469 9.070 1.00 46.62 93 GLY A N 1
ATOM 717 C CA . GLY A 1 93 ? -2.345 28.024 9.135 1.00 46.62 93 GLY A CA 1
ATOM 718 C C . GLY A 1 93 ? -1.780 27.662 10.504 1.00 46.62 93 GLY A C 1
ATOM 719 O O . GLY A 1 93 ? -1.330 28.518 11.255 1.00 46.62 93 GLY A O 1
ATOM 720 N N . SER A 1 94 ? -1.670 26.362 10.768 1.00 43.22 94 SER A N 1
ATOM 721 C CA . SER A 1 94 ? -0.827 25.857 11.847 1.00 43.22 94 SER A CA 1
ATOM 722 C C . SER A 1 94 ? -0.034 24.660 11.344 1.00 43.22 94 SER A C 1
ATOM 724 O O . SER A 1 94 ? -0.507 23.522 11.316 1.00 43.22 94 SER A O 1
ATOM 726 N N . THR A 1 95 ? 1.195 24.941 10.924 1.00 40.44 95 THR A N 1
ATOM 727 C CA . THR A 1 95 ? 2.275 23.965 10.806 1.00 40.44 95 THR A CA 1
ATOM 728 C C . THR A 1 95 ? 2.462 23.333 12.188 1.00 40.44 95 THR A C 1
ATOM 730 O O . THR A 1 95 ? 3.053 23.931 13.083 1.00 40.44 95 THR A O 1
ATOM 733 N N . ARG A 1 96 ? 1.879 22.152 12.416 1.00 38.94 96 ARG A N 1
ATOM 734 C CA . ARG A 1 96 ? 2.019 21.417 13.682 1.00 38.94 96 ARG A CA 1
ATOM 735 C C . ARG A 1 96 ? 3.354 20.685 13.719 1.00 38.94 96 ARG A C 1
ATOM 737 O O . ARG A 1 96 ? 3.432 19.503 13.395 1.00 38.94 96 ARG A O 1
ATOM 744 N N . THR A 1 97 ? 4.397 21.372 14.153 1.00 39.25 97 THR A N 1
ATOM 745 C CA . THR A 1 97 ? 5.617 20.734 14.651 1.00 39.25 97 THR A CA 1
ATOM 746 C C . THR A 1 97 ? 5.410 20.323 16.111 1.00 39.25 97 THR A C 1
ATOM 748 O O . THR A 1 97 ? 4.993 21.118 16.946 1.00 39.25 97 THR A O 1
ATOM 751 N N . TRP A 1 98 ? 5.688 19.053 16.412 1.00 34.94 98 TRP A N 1
ATOM 752 C CA . TRP A 1 98 ? 5.552 18.415 17.731 1.00 34.94 98 TRP A CA 1
ATOM 753 C C . TRP A 1 98 ? 6.814 18.539 18.610 1.00 34.94 98 TRP A C 1
ATOM 755 O O . TRP A 1 98 ? 7.055 17.699 19.472 1.00 34.94 98 TRP A O 1
ATOM 765 N N . TRP A 1 99 ? 7.636 19.571 18.406 1.00 33.50 99 TRP A N 1
ATOM 766 C CA . TRP A 1 99 ? 8.838 19.811 19.213 1.00 33.50 99 TRP A CA 1
ATOM 767 C C . TRP A 1 99 ? 8.671 21.092 20.032 1.00 33.50 99 TRP A C 1
ATOM 769 O O . TRP A 1 99 ? 8.178 22.085 19.493 1.00 33.50 99 TRP A O 1
ATOM 779 N N . PRO A 1 100 ? 9.066 21.108 21.317 1.00 40.72 100 PRO A N 1
ATOM 780 C CA . PRO A 1 100 ? 8.921 22.292 22.141 1.00 40.72 100 PRO A CA 1
ATOM 781 C C . PRO A 1 100 ? 10.039 23.274 21.798 1.00 40.72 100 PRO A C 1
ATOM 783 O O . PRO A 1 100 ? 11.189 23.083 22.186 1.00 40.72 100 PRO A O 1
ATOM 786 N N . THR A 1 101 ? 9.710 24.360 21.105 1.00 47.12 101 THR A N 1
ATOM 787 C CA . THR A 1 101 ? 10.520 25.573 21.219 1.00 47.12 101 THR A CA 1
ATOM 788 C C . THR A 1 101 ? 10.104 26.243 22.521 1.00 47.12 101 THR A C 1
ATOM 790 O O . THR A 1 101 ? 9.001 26.772 22.656 1.00 47.12 101 THR A O 1
ATOM 793 N N . SER A 1 102 ? 10.968 26.140 23.525 1.00 48.81 102 SER A N 1
ATOM 794 C CA . SER A 1 102 ? 10.940 26.986 24.710 1.00 48.81 102 SER A CA 1
ATOM 795 C C . SER A 1 102 ? 10.823 28.445 24.272 1.00 48.81 102 SER A C 1
ATOM 797 O O . SER A 1 102 ? 11.728 28.926 23.604 1.00 48.81 102 SER A O 1
ATOM 799 N N . HIS A 1 103 ? 9.706 29.103 24.580 1.00 39.12 103 HIS A N 1
ATOM 800 C CA . HIS A 1 103 ? 9.589 30.497 25.031 1.00 39.12 103 HIS A CA 1
ATOM 801 C C . HIS A 1 103 ? 8.120 30.958 24.943 1.00 39.12 103 HIS A C 1
ATOM 803 O O . HIS A 1 103 ? 7.546 31.071 23.869 1.00 39.12 103 HIS A O 1
ATOM 809 N N . GLY A 1 104 ? 7.543 31.282 26.105 1.00 34.22 104 GLY A N 1
ATOM 810 C CA . GLY A 1 104 ? 6.665 32.448 26.254 1.00 34.22 104 GLY A CA 1
ATOM 811 C C . GLY A 1 104 ? 5.229 32.386 25.723 1.00 34.22 104 GLY A C 1
ATOM 812 O O . GLY A 1 104 ? 4.924 32.914 24.667 1.00 34.22 104 GLY A O 1
ATOM 813 N N . SER A 1 105 ? 4.324 31.934 26.596 1.00 38.72 105 SER A N 1
ATOM 814 C CA . SER A 1 105 ? 3.039 32.587 26.914 1.00 38.72 105 SER A CA 1
ATOM 815 C C . SER A 1 105 ? 2.049 32.931 25.779 1.00 38.72 105 SER A C 1
ATOM 817 O O . SER A 1 105 ? 2.174 33.962 25.124 1.00 38.72 105 SER A O 1
ATOM 819 N N . ARG A 1 106 ? 0.931 32.195 25.717 1.00 37.09 106 ARG A N 1
ATOM 820 C CA . ARG A 1 106 ? -0.428 32.642 26.119 1.00 37.09 106 ARG A CA 1
ATOM 821 C C . ARG A 1 106 ? -1.502 31.775 25.449 1.00 37.09 106 ARG A C 1
ATOM 823 O O . ARG A 1 106 ? -1.604 31.731 24.234 1.00 37.09 106 ARG A O 1
ATOM 830 N N . GLY A 1 107 ? -2.358 31.192 26.290 1.00 34.19 107 GLY A N 1
ATOM 831 C CA . GLY A 1 107 ? -3.782 31.022 26.002 1.00 34.19 107 GLY A CA 1
ATOM 832 C C . GLY A 1 107 ? -4.209 29.767 25.246 1.00 34.19 107 GLY A C 1
ATOM 833 O O . GLY A 1 107 ? -4.420 29.820 24.046 1.00 34.19 107 GLY A O 1
ATOM 834 N N . CYS A 1 108 ? -4.518 28.699 25.984 1.00 33.47 108 CYS A N 1
ATOM 835 C CA . CYS A 1 108 ? -5.616 27.800 25.621 1.00 33.47 108 CYS A CA 1
ATOM 836 C C . CYS A 1 108 ? -6.359 27.410 26.901 1.00 33.47 108 CYS A C 1
ATOM 838 O O . CYS A 1 108 ? -5.865 26.628 27.711 1.00 33.47 108 CYS A O 1
ATOM 840 N N . CYS A 1 109 ? -7.540 28.001 27.084 1.00 31.36 109 CYS A N 1
ATOM 841 C CA . CYS A 1 109 ? -8.488 27.666 28.135 1.00 31.36 109 CYS A CA 1
ATOM 842 C C . CYS A 1 109 ? -8.880 26.186 28.028 1.00 31.36 109 CYS A C 1
ATOM 844 O O . CYS A 1 109 ? -9.607 25.792 27.117 1.00 31.36 109 CYS A O 1
ATOM 846 N N . TRP A 1 110 ? -8.415 25.370 28.971 1.00 28.06 110 TRP A N 1
ATOM 847 C CA . TRP A 1 110 ? -8.982 24.053 29.225 1.00 28.06 110 TRP A CA 1
ATOM 848 C C . TRP A 1 110 ? -10.144 24.248 30.201 1.00 28.06 110 TRP A C 1
ATOM 850 O O . TRP A 1 110 ? -9.950 24.742 31.311 1.00 28.06 110 TRP A O 1
ATOM 860 N N . SER A 1 111 ? -11.367 23.947 29.762 1.00 33.47 111 SER A N 1
ATOM 861 C CA . SER A 1 111 ? -12.545 24.003 30.634 1.00 33.47 111 SER A CA 1
ATOM 862 C C . SER A 1 111 ? -12.433 22.919 31.716 1.00 33.47 111 SER A C 1
ATOM 864 O O . SER A 1 111 ? -12.194 21.760 31.369 1.00 33.47 111 SER A O 1
ATOM 866 N N . PRO A 1 112 ? -12.597 23.251 33.009 1.00 37.25 112 PRO A N 1
ATOM 867 C CA . PRO A 1 112 ? -12.526 22.279 34.088 1.00 37.25 112 PRO A CA 1
ATOM 868 C C . PRO A 1 112 ? -13.881 21.580 34.238 1.00 37.25 112 PRO A C 1
ATOM 870 O O . PRO A 1 112 ? -14.894 22.214 34.516 1.00 37.25 112 PRO A O 1
ATOM 873 N N . GLY A 1 113 ? -13.910 20.260 34.067 1.00 35.59 113 GLY A N 1
ATOM 874 C CA . GLY A 1 113 ? -15.110 19.472 34.335 1.00 35.59 113 GLY A CA 1
ATOM 875 C C . GLY A 1 113 ? -14.922 17.992 34.030 1.00 35.59 113 GLY A C 1
ATOM 876 O O . GLY A 1 113 ? -15.268 17.540 32.945 1.00 35.59 113 GLY A O 1
ATOM 877 N N . GLY A 1 114 ? -14.376 17.234 34.986 1.00 32.56 114 GLY A N 1
ATOM 878 C CA . GLY A 1 114 ? -14.362 15.770 34.919 1.00 32.56 114 GLY A CA 1
ATOM 879 C C . GLY A 1 114 ? -13.137 15.117 35.550 1.00 32.56 114 GLY A C 1
ATOM 880 O O . GLY A 1 114 ? -12.340 14.490 34.858 1.00 32.56 114 GLY A O 1
ATOM 881 N N . THR A 1 115 ? -12.990 15.225 36.868 1.00 39.06 115 THR A N 1
ATOM 882 C CA . THR A 1 115 ? -12.106 14.361 37.656 1.00 39.06 115 THR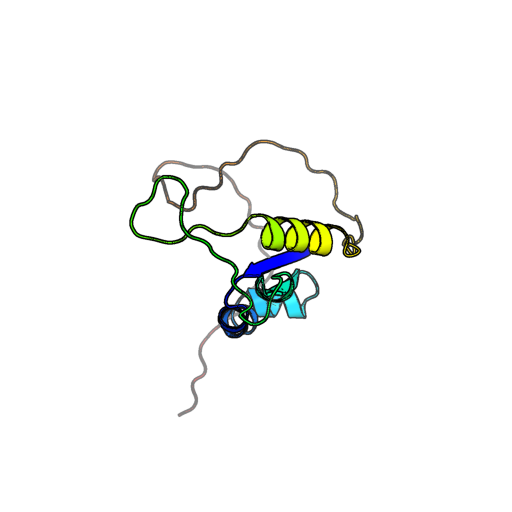 A CA 1
ATOM 883 C C . THR A 1 115 ? -12.555 12.903 37.513 1.00 39.06 115 THR A C 1
ATOM 885 O O . THR A 1 115 ? -13.616 12.517 37.994 1.00 39.06 115 THR A O 1
ATOM 888 N N . LYS A 1 116 ? -11.732 12.060 36.884 1.00 35.34 116 LYS A N 1
ATOM 889 C CA . LYS A 1 116 ? -11.730 10.618 37.161 1.00 35.34 116 LYS A CA 1
ATOM 890 C C . LYS A 1 116 ? -10.340 10.239 37.638 1.00 35.34 116 LYS A C 1
ATOM 892 O O . LYS A 1 116 ? -9.397 10.165 36.855 1.00 35.34 116 LYS A O 1
ATOM 897 N N . ALA A 1 117 ? -10.254 10.083 38.954 1.00 36.88 117 ALA A N 1
ATOM 898 C CA . ALA A 1 117 ? -9.106 9.592 39.685 1.00 36.88 117 ALA A CA 1
ATOM 899 C C . ALA A 1 117 ? -8.629 8.258 39.095 1.00 36.88 117 ALA A C 1
ATOM 901 O O . ALA A 1 117 ? -9.393 7.301 38.992 1.00 36.88 117 ALA A O 1
ATOM 902 N N . TRP A 1 118 ? -7.362 8.222 38.701 1.00 32.38 118 TRP A N 1
ATOM 903 C CA . TRP A 1 118 ? -6.607 7.002 38.462 1.00 32.38 118 TRP A CA 1
ATOM 904 C C . TRP A 1 118 ? -5.660 6.847 39.646 1.00 32.38 118 TRP A C 1
ATOM 906 O O . TRP A 1 118 ? -4.593 7.453 39.676 1.00 32.38 118 TRP A O 1
ATOM 916 N N . THR A 1 119 ? -6.065 6.073 40.645 1.00 42.28 119 THR A N 1
ATOM 917 C CA . THR A 1 119 ? -5.163 5.593 41.694 1.00 42.28 119 THR A CA 1
ATOM 918 C C . THR A 1 119 ? -5.176 4.077 41.679 1.00 42.28 119 THR A C 1
ATOM 920 O O . THR A 1 119 ? -6.229 3.449 41.764 1.00 42.28 119 THR A O 1
ATOM 923 N N . ASN A 1 120 ? -3.972 3.535 41.516 1.00 41.22 120 ASN A N 1
ATOM 924 C CA . ASN A 1 120 ? -3.612 2.127 41.503 1.00 41.22 120 ASN A CA 1
ATOM 925 C C . ASN A 1 120 ? -4.283 1.320 42.622 1.00 41.22 120 ASN A C 1
ATOM 927 O O . ASN A 1 120 ? -4.135 1.647 43.797 1.00 41.22 120 ASN A O 1
ATOM 931 N N . ALA A 1 121 ? -4.902 0.202 42.249 1.00 38.75 121 ALA A N 1
ATOM 932 C CA . ALA A 1 121 ? -5.191 -0.912 43.142 1.00 38.75 121 ALA A CA 1
ATOM 933 C C . ALA A 1 121 ? -4.585 -2.177 42.517 1.00 38.75 121 ALA A C 1
ATOM 935 O O . ALA A 1 121 ? -5.178 -2.801 41.640 1.00 38.75 121 ALA A O 1
ATOM 936 N N . LEU A 1 122 ? -3.359 -2.500 42.929 1.00 39.19 122 LEU A N 1
ATOM 937 C CA . LEU A 1 122 ? -2.751 -3.819 42.754 1.00 39.19 122 LEU A CA 1
ATOM 938 C C . LEU A 1 122 ? -3.168 -4.676 43.961 1.00 39.19 122 LEU A C 1
ATOM 940 O O . LEU A 1 122 ? -2.853 -4.279 45.087 1.00 39.19 122 LEU A O 1
ATOM 944 N N . PRO A 1 123 ? -3.868 -5.807 43.783 1.00 43.19 123 PRO A N 1
ATOM 945 C CA . PRO A 1 123 ? -4.038 -6.782 44.851 1.00 43.19 123 PRO A CA 1
ATOM 946 C C . PRO A 1 123 ? -2.765 -7.631 45.010 1.00 43.19 123 PRO A C 1
ATOM 948 O O . PRO A 1 123 ? -2.100 -7.956 44.025 1.00 43.19 123 PRO A O 1
ATOM 951 N N . ARG A 1 124 ? -2.431 -7.917 46.272 1.00 41.56 124 ARG A N 1
ATOM 952 C CA . ARG A 1 124 ? -1.389 -8.858 46.706 1.00 41.56 124 ARG A CA 1
ATOM 953 C C . ARG A 1 124 ? -1.798 -10.302 46.450 1.00 41.56 124 ARG A C 1
ATOM 955 O O . ARG A 1 124 ? -3.017 -10.568 46.541 1.00 41.56 124 ARG A O 1
#

Secondary structure (DSSP, 8-state):
-EEEEEES-GGGHHHHHHSHHHHHHHHTTS-EEEEEEGGGG--STT---EEPPTT--SS-EE-HHHHHHHHHHHHHS---------------------S-------------------------

Foldseek 3Di:
DEEEAEDQCQVVCPVVCCDDPNVVCVVVVNYHYHYDHLLVQADDDVSDQWDADPPDDDDIHGDPRSVVVSVVVVVPPDPPDPPPPPDDDDDDDDPDDPDDPDDDDDDDDDDDDDDDDDDDDDDD

Solvent-accessible surface area (backbone atoms only — not comparable to full-atom values): 8439 Å² total; per-residue (Å²): 79,78,47,81,44,81,33,88,61,51,74,73,52,52,65,62,48,71,37,74,70,52,26,53,35,40,76,69,67,52,40,47,77,48,74,40,51,42,46,79,52,27,77,66,98,78,35,59,55,56,40,75,48,87,92,63,74,92,68,72,37,74,45,62,67,26,51,50,53,49,52,54,55,60,67,68,47,84,75,76,70,65,79,87,77,73,78,88,71,86,79,81,90,75,87,82,72,94,66,87,75,90,75,83,89,85,88,80,90,75,83,90,85,77,92,75,88,86,74,91,82,82,84,133

Radius of gyration: 22.3 Å; Cα contacts (8 Å, |Δi|>4): 90; chains: 1; bounding box: 45×48×63 Å

Mean predicted aligned error: 15.5 Å

Sequence (124 aa):
MRVDILSLLPGMFREVFDHGIVRRARQAGLLHIETHALTNWTEGRFQRADDAPYGGGPGMVMRVEPLVEAVERSARSPRKSPGSSCSRRAAEGSTRTWWPTSHGSRGCCWSPGGTKAWTNALPR

Nearest PDB structures (foldseek):
  5wyq-assembly1_A  TM=8.980E-01  e=1.748E-08  Pseudomonas aerugi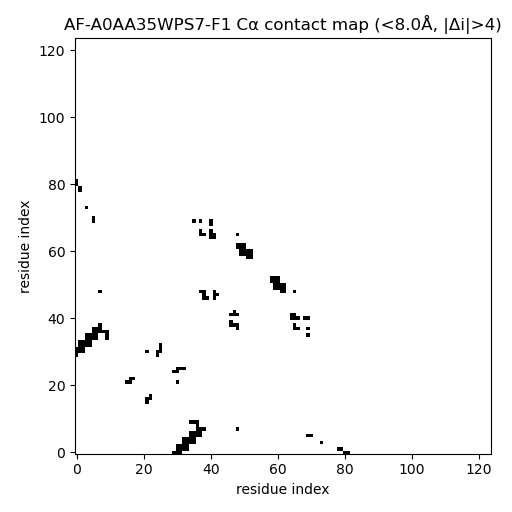nosa UCBPP-PA14
  4yq1-assembly1_A  TM=9.371E-01  e=7.284E-08  Haemophilus influenzae Rd KW20
  5zhm-assembly1_A  TM=8.885E-01  e=3.011E-08  Pseudomonas aeruginosa UCBPP-PA14
  4yql-assembly1_A-2  TM=9.313E-01  e=8.932E-08  Haemophilus influenzae Rd KW20
  8b1n-assembly1_A  TM=9.282E-01  e=7.858E-07  Calditerrivibrio nitroreducens DSM 19672